Protein AF-A0A077QD49-F1 (afdb_monomer)

Mean predicted aligned error: 11.24 Å

Sequence (138 aa):
MDARVFGAMIPAFTPGDWSLMLSPVTELMIDTPQPVPFCRPETCGEGNSEIPFTLGEHLLDVWLCSPYGLKVLTSSLYDDLWENHGSMAKQLDQPEGSLEPRIEQWLRQKLEARQRIEKVSGQDYLLAMEQEKEQEKA

Secondary structure (DSSP, 8-state):
--HHHHHHHGGG--HHHHHHHSTT-SEEE--SSS--EEEPPTTPPSP--S-S-PPPHHHHHHHHTSHHHHHHHHHHHHHHHHHH-HHHHHHHS-STT-HHHHHHHHHHHHHHTT---TT--HHHHHHHHHHHHHHTT-

pLDDT: mean 87.54, std 8.17, range [57.09, 97.31]

Foldseek 3Di:
DDLVVVVVCLVVDDLLNCQAPPPPDQWDWGPDPDTDIDGRDPPRDNHPPDPVDDDDPVVVLVQCPDPVVLLVLLVVQLVQCCVPPVVVSVVCCVVPPVSSVVSSVVSVVCVVVVHDDPPDHNVNVVVVVVVVVVVVVD

Structure (mmCIF, N/CA/C/O backbone):
data_AF-A0A077QD49-F1
#
_entry.id   AF-A0A077QD49-F1
#
loop_
_atom_site.group_PDB
_atom_site.id
_atom_site.type_symbol
_atom_site.label_atom_id
_atom_site.label_alt_id
_atom_site.label_comp_id
_atom_site.label_asym_id
_atom_site.label_entity_id
_atom_site.label_seq_id
_atom_site.pdbx_PDB_ins_code
_atom_site.Cartn_x
_atom_site.Cartn_y
_atom_site.Cartn_z
_atom_site.occupancy
_atom_site.B_iso_or_equiv
_atom_site.auth_seq_id
_atom_site.auth_comp_id
_atom_site.auth_asym_id
_atom_site.auth_atom_id
_atom_site.pdbx_PDB_model_num
ATOM 1 N N . MET A 1 1 ? 16.990 -0.344 -4.684 1.00 62.72 1 MET A N 1
ATOM 2 C CA . MET A 1 1 ? 18.074 -0.829 -5.570 1.00 62.72 1 MET A CA 1
ATOM 3 C C . MET A 1 1 ? 19.360 -0.111 -5.170 1.00 62.72 1 MET A C 1
ATOM 5 O O . MET A 1 1 ? 19.266 1.039 -4.769 1.00 62.72 1 MET A O 1
ATOM 9 N N . ASP A 1 2 ? 20.522 -0.766 -5.196 1.00 82.00 2 ASP A N 1
ATOM 10 C CA . ASP A 1 2 ? 21.804 -0.129 -4.836 1.00 82.00 2 ASP A CA 1
ATOM 11 C C . ASP A 1 2 ? 22.217 0.895 -5.911 1.00 82.00 2 ASP A C 1
ATOM 13 O O . ASP A 1 2 ? 22.294 0.549 -7.092 1.00 82.00 2 ASP A O 1
ATOM 17 N N . ALA A 1 3 ? 22.484 2.143 -5.509 1.00 80.56 3 ALA A N 1
ATOM 18 C CA . ALA A 1 3 ? 22.809 3.248 -6.415 1.00 80.56 3 ALA A CA 1
ATOM 19 C C . ALA A 1 3 ? 24.074 2.993 -7.253 1.00 80.56 3 ALA A C 1
ATOM 21 O O . ALA A 1 3 ? 24.151 3.417 -8.403 1.00 80.56 3 ALA A O 1
ATOM 22 N N . ARG A 1 4 ? 25.045 2.240 -6.723 1.00 82.12 4 ARG A N 1
ATOM 23 C CA . ARG A 1 4 ? 26.284 1.897 -7.440 1.00 82.12 4 ARG A CA 1
ATOM 24 C C . ARG A 1 4 ? 26.011 0.898 -8.556 1.00 82.12 4 ARG A C 1
ATOM 26 O O . ARG A 1 4 ? 26.572 1.018 -9.640 1.00 82.12 4 ARG A O 1
ATOM 33 N N . VAL A 1 5 ? 25.137 -0.075 -8.291 1.00 84.25 5 VAL A N 1
ATOM 34 C CA . VAL A 1 5 ? 24.712 -1.067 -9.289 1.00 84.25 5 VAL A CA 1
ATOM 35 C C . VAL A 1 5 ? 23.894 -0.383 -10.376 1.00 84.25 5 VAL A C 1
ATOM 37 O O . VAL A 1 5 ? 24.192 -0.533 -11.556 1.00 84.25 5 VAL A O 1
ATOM 40 N N . PHE A 1 6 ? 22.912 0.426 -9.980 1.00 85.38 6 PHE A N 1
ATOM 41 C CA . PHE A 1 6 ? 22.063 1.143 -10.924 1.00 85.38 6 PHE A CA 1
ATOM 42 C C . PHE A 1 6 ? 22.862 2.131 -11.789 1.00 85.38 6 PHE A C 1
ATOM 44 O O . PHE A 1 6 ? 22.688 2.163 -13.006 1.00 85.38 6 PHE A O 1
ATOM 51 N N . GLY A 1 7 ? 23.815 2.857 -11.196 1.00 85.62 7 GLY A N 1
ATOM 52 C CA . GLY A 1 7 ? 24.679 3.786 -11.928 1.00 85.62 7 GLY A CA 1
ATOM 53 C C . GLY A 1 7 ? 25.656 3.132 -12.892 1.00 85.62 7 GLY A C 1
ATOM 54 O O . GLY A 1 7 ? 25.974 3.727 -13.916 1.00 85.62 7 GLY A O 1
ATOM 55 N N . ALA A 1 8 ? 26.073 1.892 -12.636 1.00 85.88 8 ALA A N 1
ATOM 56 C CA . ALA A 1 8 ? 26.844 1.121 -13.608 1.00 85.88 8 ALA A CA 1
ATOM 57 C C . ALA A 1 8 ? 25.982 0.616 -14.782 1.00 85.88 8 ALA A C 1
ATOM 59 O O . ALA A 1 8 ? 26.500 0.416 -15.878 1.00 85.88 8 ALA A O 1
ATOM 60 N N . MET A 1 9 ? 24.680 0.405 -14.563 1.00 88.94 9 MET A N 1
ATOM 61 C CA . MET A 1 9 ? 23.764 -0.144 -15.567 1.00 88.94 9 MET A CA 1
ATOM 62 C C . MET A 1 9 ? 23.219 0.910 -16.533 1.00 88.94 9 MET A C 1
ATOM 64 O O . MET A 1 9 ? 23.148 0.641 -17.729 1.00 88.94 9 MET A O 1
ATOM 68 N N . ILE A 1 10 ? 22.857 2.098 -16.037 1.00 88.94 10 ILE A N 1
ATOM 69 C CA . ILE A 1 10 ? 22.213 3.162 -16.829 1.00 88.94 10 ILE A CA 1
ATOM 70 C C . ILE A 1 10 ? 22.956 3.499 -18.139 1.00 88.94 10 ILE A C 1
ATOM 72 O O . ILE A 1 10 ? 22.291 3.608 -19.169 1.00 88.94 10 ILE A O 1
ATOM 76 N N . PRO A 1 11 ? 24.302 3.606 -18.180 1.00 88.25 11 PRO A N 1
ATOM 77 C CA . PRO A 1 11 ? 25.023 3.865 -19.430 1.00 88.25 11 PRO A CA 1
ATOM 78 C C . PRO A 1 11 ? 24.860 2.777 -20.502 1.00 88.25 11 PRO A C 1
ATOM 80 O O . PRO A 1 11 ? 25.080 3.046 -21.679 1.00 88.25 11 PRO A O 1
ATOM 83 N N . ALA A 1 12 ? 24.512 1.551 -20.105 1.00 90.81 12 ALA A N 1
ATOM 84 C CA . ALA A 1 12 ? 24.302 0.424 -21.009 1.00 90.81 12 ALA A CA 1
ATOM 85 C C . ALA A 1 12 ? 22.837 0.270 -21.455 1.00 90.81 12 ALA A C 1
ATOM 87 O O . ALA A 1 12 ? 22.551 -0.593 -22.284 1.00 90.81 12 ALA A O 1
ATOM 88 N N . PHE A 1 13 ? 21.911 1.072 -20.918 1.00 90.81 13 PHE A N 1
ATOM 89 C CA . PHE A 1 13 ? 20.497 0.989 -21.274 1.00 90.81 13 PHE A CA 1
ATOM 90 C C . PHE A 1 13 ? 20.266 1.406 -22.723 1.00 90.81 13 PHE A C 1
ATOM 92 O O . PHE A 1 13 ? 20.683 2.475 -23.174 1.00 90.81 13 PHE A O 1
ATOM 99 N N . THR A 1 14 ? 19.526 0.572 -23.443 1.00 90.75 14 THR A N 1
ATOM 100 C CA . THR A 1 14 ? 18.987 0.907 -24.758 1.00 90.75 14 THR A CA 1
ATOM 101 C C . THR A 1 14 ? 17.780 1.845 -24.618 1.00 90.75 14 THR A C 1
ATOM 103 O O . THR A 1 14 ? 17.180 1.931 -23.541 1.00 90.75 14 THR A O 1
ATOM 106 N N . PRO A 1 15 ? 17.340 2.515 -25.699 1.00 89.12 15 PRO A N 1
ATOM 107 C CA . PRO A 1 15 ? 16.084 3.266 -25.676 1.00 89.12 15 PRO A CA 1
ATOM 108 C C . PRO A 1 15 ? 14.876 2.420 -25.231 1.00 89.12 15 PRO A C 1
ATOM 110 O O . PRO A 1 15 ? 13.953 2.940 -24.604 1.00 89.12 15 PRO A O 1
ATOM 113 N N . GLY A 1 16 ? 14.889 1.110 -25.510 1.00 86.81 16 GLY A N 1
ATOM 114 C CA . GLY A 1 16 ? 13.871 0.171 -25.035 1.00 86.81 16 GLY A CA 1
ATOM 115 C C . GLY A 1 16 ? 13.895 -0.002 -23.515 1.00 86.81 16 GLY A C 1
ATOM 116 O O . GLY A 1 16 ? 12.845 0.084 -22.884 1.00 86.81 16 GLY A O 1
ATOM 117 N N . ASP A 1 17 ? 15.080 -0.153 -22.920 1.00 88.19 17 ASP A N 1
ATOM 118 C CA . ASP A 1 17 ? 15.242 -0.277 -21.463 1.00 88.19 17 ASP A CA 1
ATOM 119 C C . ASP A 1 17 ? 14.793 0.998 -20.740 1.00 88.19 17 ASP A C 1
ATOM 121 O O . ASP A 1 17 ? 14.058 0.930 -19.757 1.00 88.19 17 ASP A O 1
ATOM 125 N N . TRP A 1 18 ? 15.159 2.169 -21.274 1.00 88.94 18 TRP A N 1
ATOM 126 C CA . TRP A 1 18 ? 14.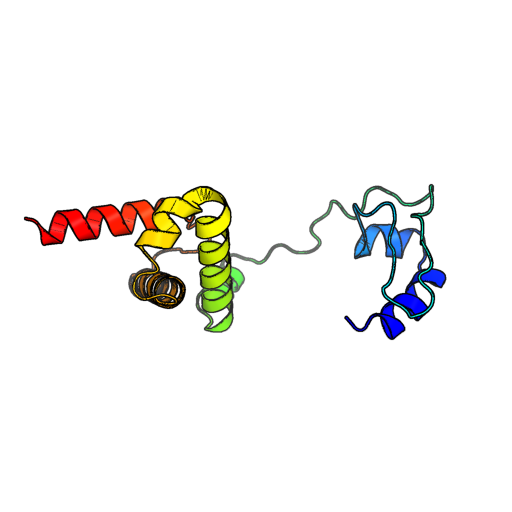660 3.461 -20.793 1.00 88.94 18 TRP A CA 1
ATOM 127 C C . TRP A 1 18 ? 13.133 3.542 -20.858 1.00 88.94 18 TRP A C 1
ATOM 129 O O . TRP A 1 18 ? 12.487 3.941 -19.889 1.00 88.94 18 TRP A O 1
ATOM 139 N N . SER A 1 19 ? 12.546 3.130 -21.982 1.00 87.38 19 SER A N 1
ATOM 140 C CA . SER A 1 19 ? 11.097 3.191 -22.184 1.00 87.38 19 SER A CA 1
ATOM 141 C C . SER A 1 19 ? 10.346 2.230 -21.256 1.00 87.38 19 SER A C 1
ATOM 143 O O . SER A 1 19 ? 9.291 2.601 -20.742 1.00 87.38 19 SER A O 1
ATOM 145 N N . LEU A 1 20 ? 10.887 1.032 -21.013 1.00 83.75 20 LEU A N 1
ATOM 146 C CA . LEU A 1 20 ? 10.256 -0.016 -20.208 1.00 83.75 20 LEU A CA 1
ATOM 147 C C . LEU A 1 20 ? 10.425 0.199 -18.699 1.00 83.75 20 LEU A C 1
ATOM 149 O O . LEU A 1 20 ? 9.481 -0.009 -17.944 1.00 83.75 20 LEU A O 1
ATOM 153 N N . MET A 1 21 ? 11.622 0.586 -18.259 1.00 84.31 21 MET A N 1
ATOM 154 C CA . MET A 1 21 ? 11.986 0.591 -16.838 1.00 84.31 21 MET A CA 1
ATOM 155 C C . MET A 1 21 ? 11.868 1.971 -16.196 1.00 84.31 21 MET A C 1
ATOM 157 O O . MET A 1 21 ? 11.733 2.062 -14.978 1.00 84.31 21 MET A O 1
ATOM 161 N N . LEU A 1 22 ? 11.973 3.039 -16.995 1.00 85.88 22 LEU A N 1
ATOM 162 C CA . LEU A 1 22 ? 12.123 4.404 -16.494 1.00 85.88 22 LEU A CA 1
ATOM 163 C C . LEU A 1 22 ? 11.053 5.361 -17.014 1.00 85.88 22 LEU A C 1
ATOM 165 O O . LEU A 1 22 ? 11.094 6.527 -16.657 1.00 85.88 22 LEU A O 1
ATOM 169 N N . SER A 1 23 ? 10.072 4.938 -17.814 1.00 82.56 23 SER A N 1
ATOM 170 C CA . SER A 1 23 ? 8.971 5.846 -18.171 1.00 82.56 23 SER A CA 1
ATOM 171 C C . SER A 1 23 ? 8.128 6.209 -16.935 1.00 82.56 23 SER A C 1
ATOM 173 O O . SER A 1 23 ? 7.788 5.310 -16.170 1.00 82.56 23 SER A O 1
ATOM 175 N N . PRO A 1 24 ? 7.747 7.488 -16.733 1.00 81.50 24 PRO A N 1
ATOM 176 C CA . PRO A 1 24 ? 7.923 8.641 -17.627 1.00 81.50 24 PRO A CA 1
ATOM 177 C C . PRO A 1 24 ? 9.147 9.537 -17.317 1.00 81.50 24 PRO A C 1
ATOM 179 O O . PRO A 1 24 ? 9.189 10.677 -17.768 1.00 81.50 24 PRO A O 1
ATOM 182 N N .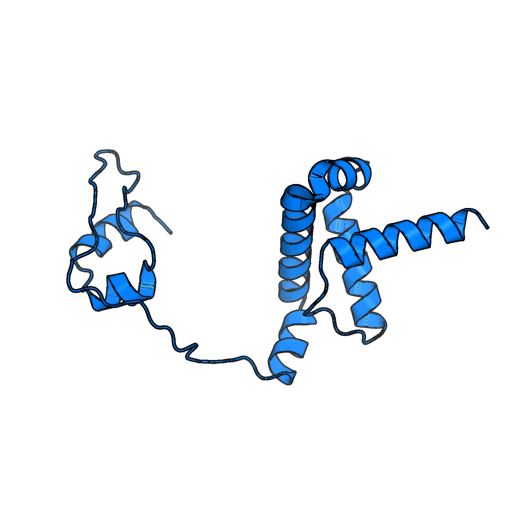 VAL A 1 25 ? 10.143 9.064 -16.565 1.00 86.25 25 VAL A N 1
ATOM 183 C CA . VAL A 1 25 ? 11.344 9.827 -16.176 1.00 86.25 25 VAL A CA 1
ATOM 184 C C . VAL A 1 25 ? 12.095 10.354 -17.407 1.00 86.25 25 VAL A C 1
ATOM 186 O O . VAL A 1 25 ? 12.405 9.607 -18.338 1.00 86.25 25 VAL A O 1
ATOM 189 N N . THR A 1 26 ? 12.386 11.658 -17.409 1.00 86.25 26 THR A N 1
ATOM 190 C CA . THR A 1 26 ? 13.118 12.359 -18.481 1.00 86.25 26 THR A CA 1
ATOM 191 C C . THR A 1 26 ? 14.583 12.610 -18.136 1.00 86.25 26 THR A C 1
ATOM 193 O O . THR A 1 26 ? 15.437 12.601 -19.021 1.00 86.25 26 THR A O 1
ATOM 196 N N . GLU A 1 27 ? 14.875 12.809 -16.855 1.00 89.44 27 GLU A N 1
ATOM 197 C CA . GLU A 1 27 ? 16.213 13.044 -16.326 1.00 89.44 27 GLU A CA 1
ATOM 198 C C . GLU A 1 27 ? 16.352 12.334 -14.982 1.00 89.44 27 GLU A C 1
ATOM 200 O O . GLU A 1 27 ? 15.411 12.288 -14.186 1.00 89.44 27 GLU A O 1
ATOM 205 N N . LEU A 1 28 ? 17.526 11.761 -14.739 1.00 88.06 28 LEU A N 1
ATOM 206 C CA . LEU A 1 28 ? 17.821 11.024 -13.526 1.00 88.06 28 LEU A CA 1
ATOM 207 C C . LEU A 1 28 ? 19.199 11.412 -12.996 1.00 88.06 28 LEU A C 1
ATOM 209 O O . LEU A 1 28 ? 20.171 11.475 -13.745 1.00 88.06 28 LEU A O 1
ATOM 213 N N . MET A 1 29 ? 19.289 11.621 -11.687 1.00 89.50 29 MET A N 1
ATOM 214 C CA . MET A 1 29 ? 20.551 11.813 -10.984 1.00 89.50 29 MET A CA 1
ATOM 215 C C . MET A 1 29 ? 20.715 10.689 -9.968 1.00 89.50 29 MET A C 1
ATOM 217 O O . MET A 1 29 ? 19.813 10.419 -9.176 1.00 89.50 29 MET A O 1
ATOM 221 N N . ILE A 1 30 ? 21.863 10.020 -10.006 1.00 85.50 30 ILE A N 1
ATOM 222 C CA . ILE A 1 30 ? 22.173 8.926 -9.086 1.00 85.50 30 ILE A CA 1
ATOM 223 C C . ILE A 1 30 ? 23.025 9.482 -7.959 1.00 85.50 30 ILE A C 1
ATOM 225 O O . ILE A 1 30 ? 24.003 10.188 -8.203 1.00 85.50 30 ILE A O 1
ATOM 229 N N . ASP A 1 31 ? 22.648 9.141 -6.731 1.00 80.50 31 ASP A N 1
ATOM 230 C CA . ASP A 1 31 ? 23.359 9.542 -5.523 1.00 80.50 31 ASP A CA 1
ATOM 231 C C . ASP A 1 31 ? 24.659 8.732 -5.364 1.00 80.50 31 ASP A C 1
ATOM 233 O O . ASP A 1 31 ? 24.757 7.757 -4.615 1.00 80.50 31 ASP A O 1
ATOM 237 N N . THR A 1 32 ? 25.654 9.090 -6.174 1.00 78.12 32 THR A N 1
ATOM 238 C CA . THR A 1 32 ? 27.044 8.639 -6.072 1.00 78.12 32 THR A CA 1
ATOM 239 C C . THR A 1 32 ? 27.931 9.798 -5.616 1.00 78.12 32 THR A C 1
ATOM 241 O O . THR A 1 32 ? 27.596 10.953 -5.870 1.00 78.12 32 THR A O 1
ATOM 244 N N . PRO A 1 33 ? 29.116 9.537 -5.018 1.00 80.81 33 PRO A N 1
ATOM 245 C CA . PRO A 1 33 ? 30.048 10.595 -4.599 1.00 80.81 33 PRO A CA 1
ATOM 246 C C . PRO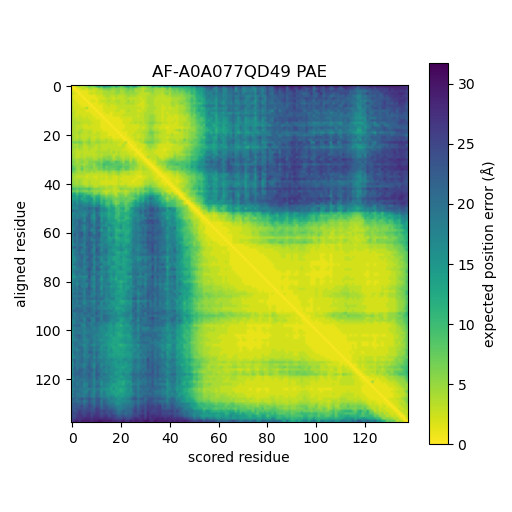 A 1 33 ? 30.411 11.599 -5.705 1.00 80.81 33 PRO A C 1
ATOM 248 O O . PRO A 1 33 ? 30.835 12.715 -5.419 1.00 80.81 33 PRO A O 1
ATOM 251 N N . GLN A 1 34 ? 30.252 11.194 -6.967 1.00 80.38 34 GLN A N 1
ATOM 252 C CA . GLN A 1 34 ? 30.224 12.073 -8.130 1.00 80.38 34 GLN A CA 1
ATOM 253 C C . GLN A 1 34 ? 28.858 11.916 -8.810 1.00 80.38 34 GLN A C 1
ATOM 255 O O . GLN A 1 34 ? 28.665 10.927 -9.521 1.00 80.38 34 GLN A O 1
ATOM 260 N N . PRO A 1 35 ? 27.894 12.815 -8.559 1.00 79.19 35 PRO A N 1
ATOM 261 C CA . PRO A 1 35 ? 26.588 12.755 -9.198 1.00 79.19 35 PRO A CA 1
ATOM 262 C C . PRO A 1 35 ? 26.736 13.052 -10.689 1.00 79.19 35 PRO A C 1
ATOM 264 O O . PRO A 1 35 ? 27.347 14.052 -11.071 1.00 79.19 35 PRO A O 1
ATOM 267 N N . VAL A 1 36 ? 26.179 12.184 -11.530 1.00 82.50 36 VAL A N 1
ATOM 268 C CA . VAL A 1 36 ? 26.147 12.372 -12.983 1.00 82.50 36 VAL A CA 1
ATOM 269 C C . VAL A 1 36 ? 24.684 12.398 -13.426 1.00 82.50 36 VAL A C 1
ATOM 271 O O . VAL A 1 36 ? 23.942 11.480 -13.063 1.00 82.50 36 VAL A O 1
ATOM 274 N N . PRO A 1 37 ? 24.250 13.433 -14.168 1.00 87.81 37 PRO A N 1
ATOM 275 C CA . PRO A 1 37 ? 22.917 13.461 -14.746 1.00 87.81 37 PRO A CA 1
ATOM 276 C C . PRO A 1 37 ? 22.848 12.527 -15.959 1.00 87.81 37 PRO A C 1
ATOM 278 O O . PRO A 1 37 ? 23.750 12.497 -16.799 1.00 87.81 37 PRO A O 1
ATOM 281 N N . PHE A 1 38 ? 21.751 11.783 -16.060 1.00 89.88 38 PHE A N 1
ATOM 282 C CA . PHE A 1 38 ? 21.429 10.931 -17.195 1.00 89.88 38 PHE A CA 1
ATOM 283 C C . PHE A 1 38 ? 20.129 11.403 -17.831 1.00 89.88 38 PHE A C 1
ATOM 285 O O . PHE A 1 38 ? 19.089 11.449 -17.173 1.00 89.88 38 PHE A O 1
ATOM 292 N N . CYS A 1 39 ? 20.191 11.718 -19.120 1.00 89.94 39 CYS A N 1
ATOM 293 C CA . CYS A 1 39 ? 19.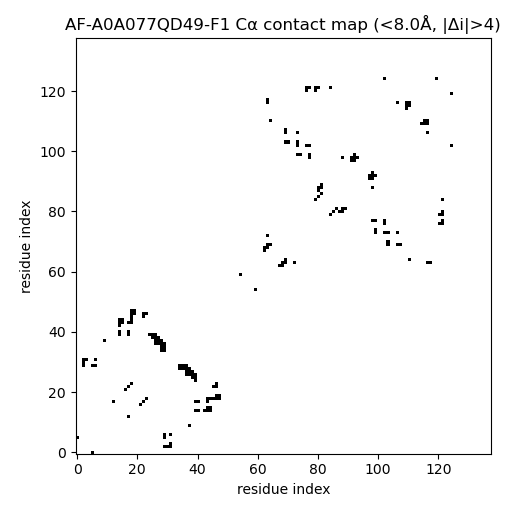033 12.148 -19.892 1.00 89.94 39 CYS A CA 1
ATOM 294 C C . CYS A 1 39 ? 18.450 10.979 -20.681 1.00 89.94 39 CYS A C 1
ATOM 296 O O . CYS A 1 39 ? 19.185 10.174 -21.262 1.00 89.94 39 CYS A O 1
ATOM 298 N N . ARG A 1 40 ? 17.121 10.936 -20.756 1.00 88.56 40 ARG A N 1
ATOM 299 C CA . ARG A 1 40 ? 16.399 10.005 -21.619 1.00 88.56 40 ARG A CA 1
ATOM 300 C C . ARG A 1 40 ? 16.765 10.254 -23.093 1.00 88.56 40 ARG A C 1
ATOM 302 O O . ARG A 1 40 ? 16.666 11.394 -23.549 1.00 88.56 40 ARG A O 1
ATOM 309 N N . PRO A 1 41 ? 17.133 9.216 -23.866 1.00 89.38 41 PRO A N 1
ATOM 310 C CA . PRO A 1 41 ? 17.328 9.347 -25.308 1.00 89.38 41 PRO A CA 1
ATOM 311 C C . PRO A 1 41 ? 16.054 9.800 -26.037 1.00 89.38 41 PRO A C 1
ATOM 313 O O . PRO A 1 41 ? 14.969 9.292 -25.757 1.00 89.38 41 PRO A O 1
ATOM 316 N N . GLU A 1 42 ? 16.187 10.679 -27.034 1.00 87.00 42 GLU A N 1
ATOM 317 C CA . GLU A 1 42 ? 15.053 11.215 -27.815 1.00 87.00 42 GLU A CA 1
ATOM 318 C C . GLU A 1 42 ? 14.265 10.137 -28.577 1.00 87.00 42 GLU A C 1
ATOM 320 O O . GLU A 1 42 ? 13.083 10.303 -28.857 1.00 87.00 42 GLU A O 1
ATOM 325 N N . THR A 1 43 ? 14.907 9.013 -28.901 1.00 86.75 43 THR A N 1
ATOM 326 C CA . THR A 1 43 ? 14.302 7.887 -29.630 1.00 86.75 43 THR A CA 1
ATOM 327 C C . THR A 1 43 ? 13.514 6.926 -28.741 1.00 86.75 43 THR A C 1
ATOM 329 O O . THR A 1 43 ? 12.994 5.925 -29.235 1.00 86.75 43 THR A O 1
ATOM 332 N N . CYS A 1 44 ? 13.433 7.187 -27.434 1.00 83.44 44 CYS A N 1
ATOM 333 C CA . CYS A 1 44 ? 12.613 6.387 -26.533 1.00 83.44 44 CYS A CA 1
ATOM 334 C C . CYS A 1 44 ? 11.135 6.575 -26.878 1.00 83.44 44 CYS A C 1
ATOM 336 O O . CYS A 1 44 ? 10.630 7.696 -26.834 1.00 83.44 44 CYS A O 1
ATOM 338 N N . GLY A 1 45 ? 10.436 5.481 -27.171 1.00 77.44 45 GLY A N 1
ATOM 339 C CA . GLY A 1 45 ? 8.989 5.518 -27.358 1.00 77.44 45 GLY A CA 1
ATOM 340 C C . GLY A 1 45 ? 8.261 5.902 -26.070 1.00 77.44 45 GLY A C 1
ATOM 341 O O . GLY A 1 45 ? 8.845 5.930 -24.982 1.00 77.44 45 GLY A O 1
ATOM 342 N N . GLU A 1 46 ? 6.961 6.164 -26.182 1.00 70.00 46 GLU A N 1
ATOM 343 C CA . GLU A 1 46 ? 6.072 6.059 -25.026 1.00 70.00 46 GLU A CA 1
ATOM 344 C C . GLU A 1 46 ? 6.214 4.620 -24.504 1.00 70.00 46 GLU A C 1
ATOM 346 O O . GLU A 1 46 ? 6.246 3.680 -25.300 1.00 70.00 46 GLU A O 1
ATOM 351 N N . GLY A 1 47 ? 6.457 4.446 -23.200 1.00 66.94 47 GLY A N 1
ATOM 352 C CA . GLY A 1 47 ? 6.679 3.122 -22.606 1.00 66.94 47 GLY A CA 1
ATOM 353 C C . GLY A 1 47 ? 5.550 2.139 -22.928 1.00 66.94 47 GLY A C 1
ATOM 354 O O . GLY A 1 47 ? 4.532 2.508 -23.507 1.00 66.94 47 GLY A O 1
ATOM 355 N N . ASN A 1 48 ? 5.709 0.871 -22.546 1.00 67.94 48 ASN A N 1
ATOM 356 C CA . ASN A 1 48 ? 4.695 -0.140 -22.849 1.00 67.94 48 ASN A CA 1
ATOM 357 C C . ASN A 1 48 ? 3.333 0.264 -22.253 1.00 67.94 48 ASN A C 1
ATOM 359 O O . ASN A 1 48 ? 3.154 0.248 -21.037 1.00 67.94 48 ASN A O 1
ATOM 363 N N . SER A 1 49 ? 2.387 0.643 -23.114 1.00 65.69 49 SER A N 1
ATOM 364 C CA . SER A 1 49 ? 0.999 0.928 -22.733 1.00 65.69 49 SER A CA 1
ATOM 365 C C . SER A 1 49 ? 0.196 -0.357 -22.540 1.00 65.69 49 SER A C 1
ATOM 367 O O . SER A 1 49 ? -0.851 -0.357 -21.893 1.00 65.69 49 SER A O 1
ATOM 369 N N . GLU A 1 50 ? 0.697 -1.464 -23.087 1.00 69.00 50 GLU A N 1
ATOM 370 C CA . GLU A 1 50 ? 0.106 -2.778 -22.929 1.00 69.00 50 GLU A CA 1
ATOM 371 C C . GLU A 1 50 ? 0.483 -3.354 -21.567 1.00 69.00 50 GLU A C 1
ATOM 373 O O . GLU A 1 50 ? 1.655 -3.574 -21.261 1.00 69.00 50 GLU A O 1
ATOM 378 N N . ILE A 1 51 ? -0.533 -3.625 -20.748 1.00 67.38 51 ILE A N 1
ATOM 379 C CA . ILE A 1 51 ? -0.384 -4.412 -19.527 1.00 67.38 51 ILE A CA 1
ATOM 380 C C . ILE A 1 51 ? -0.178 -5.864 -19.985 1.00 67.38 51 ILE A C 1
ATOM 382 O O . ILE A 1 51 ? -1.136 -6.484 -20.451 1.00 67.38 51 ILE A O 1
ATOM 386 N N . PRO A 1 52 ? 1.037 -6.437 -19.872 1.00 68.56 52 PRO A N 1
ATOM 387 C CA . PRO A 1 52 ? 1.347 -7.738 -20.471 1.00 68.56 52 PRO A CA 1
ATOM 388 C C . PRO A 1 52 ? 0.595 -8.890 -19.794 1.00 68.56 52 PRO A C 1
ATOM 390 O O . PRO A 1 52 ? 0.524 -9.995 -20.328 1.00 68.56 52 PRO A O 1
ATOM 393 N N . PHE A 1 53 ? 0.046 -8.642 -18.603 1.00 76.75 53 PHE A N 1
ATOM 394 C CA . PHE A 1 53 ? -0.730 -9.605 -17.846 1.00 76.75 53 PHE A CA 1
ATOM 395 C C . PHE A 1 53 ? -1.684 -8.905 -16.876 1.00 76.75 53 PHE A C 1
ATOM 397 O O . PHE A 1 53 ? -1.265 -8.099 -16.047 1.00 76.75 53 PHE A O 1
ATOM 404 N N . THR A 1 54 ? -2.963 -9.266 -16.931 1.00 77.94 54 THR A N 1
ATOM 405 C CA . THR A 1 54 ? -3.943 -8.936 -15.891 1.00 77.94 54 THR A CA 1
ATOM 406 C C . THR A 1 54 ? -4.167 -10.181 -15.041 1.00 77.94 54 THR A C 1
ATOM 408 O O . THR A 1 54 ? -4.467 -11.244 -15.586 1.00 77.94 54 THR A O 1
ATOM 411 N N . LEU A 1 55 ? -4.030 -10.070 -13.714 1.00 79.88 55 LEU A N 1
ATOM 412 C CA . LEU A 1 55 ? -4.383 -11.177 -12.822 1.00 79.88 55 LEU A CA 1
ATOM 413 C C . LEU A 1 55 ? -5.846 -11.572 -13.055 1.00 79.88 55 LEU A C 1
ATOM 415 O O . LEU A 1 55 ? -6.738 -10.727 -13.030 1.00 79.88 55 LEU A O 1
ATOM 419 N N . GLY A 1 56 ? -6.098 -12.867 -13.242 1.00 86.00 56 GLY A N 1
ATOM 420 C CA . GLY A 1 56 ? -7.462 -13.386 -13.198 1.00 86.00 56 GLY A CA 1
ATOM 421 C C . GLY A 1 56 ? -8.056 -13.222 -11.797 1.00 86.00 56 GLY A C 1
ATOM 422 O O . GLY A 1 56 ? -7.312 -13.248 -10.816 1.00 86.00 56 GLY A O 1
ATOM 423 N N . GLU A 1 57 ? -9.385 -13.116 -11.697 1.00 85.06 57 GLU A N 1
ATOM 424 C CA . GLU A 1 57 ? -10.083 -12.908 -10.412 1.00 85.06 57 GLU A CA 1
ATOM 425 C C . GLU A 1 57 ? -9.632 -13.907 -9.336 1.00 85.06 57 GLU A C 1
ATOM 427 O O . GLU A 1 57 ? -9.289 -13.514 -8.233 1.00 85.06 57 GLU A O 1
ATOM 432 N N . HIS A 1 58 ? -9.499 -15.187 -9.692 1.00 85.00 58 HIS A N 1
ATOM 433 C CA . HIS A 1 58 ? -9.035 -16.234 -8.777 1.00 85.00 58 HIS A CA 1
ATOM 434 C C . HIS A 1 58 ? -7.624 -15.998 -8.207 1.00 85.00 58 HIS A C 1
ATOM 436 O O . HIS A 1 58 ? -7.366 -16.340 -7.057 1.00 85.00 58 HIS A O 1
ATOM 442 N N . LEU A 1 59 ? -6.698 -15.431 -8.988 1.00 87.88 59 LEU A N 1
ATOM 443 C CA . LEU A 1 59 ? -5.351 -15.102 -8.505 1.00 87.88 59 LEU A CA 1
ATOM 444 C C . LEU A 1 59 ? -5.371 -13.842 -7.642 1.00 87.88 59 LEU A C 1
ATOM 446 O O . LEU A 1 59 ? -4.634 -13.767 -6.663 1.00 87.88 59 LEU A O 1
ATOM 450 N N . LEU A 1 60 ? -6.215 -12.874 -8.004 1.00 83.56 60 LEU A N 1
ATOM 451 C CA . LEU A 1 60 ? -6.459 -11.658 -7.229 1.00 83.56 60 LEU A CA 1
ATOM 452 C C . LEU A 1 60 ? -7.023 -11.999 -5.847 1.00 83.56 60 LEU A C 1
ATOM 454 O O . LEU A 1 60 ? -6.490 -11.534 -4.843 1.00 83.56 60 LEU A O 1
ATOM 458 N N . ASP A 1 61 ? -8.018 -12.882 -5.793 1.00 83.62 61 ASP A N 1
ATOM 459 C CA . ASP A 1 61 ? -8.616 -13.364 -4.550 1.00 83.62 61 ASP A CA 1
ATOM 460 C C . ASP A 1 61 ? -7.569 -14.061 -3.671 1.00 83.62 61 ASP A C 1
ATOM 462 O O . ASP A 1 61 ? -7.440 -13.749 -2.487 1.00 83.62 61 ASP A O 1
ATOM 466 N N . VAL A 1 62 ? -6.765 -14.965 -4.248 1.00 87.88 62 VAL A N 1
ATOM 467 C CA . VAL A 1 62 ? -5.686 -15.657 -3.518 1.00 87.88 62 VAL A CA 1
ATOM 468 C C . VAL A 1 62 ? -4.638 -14.672 -3.001 1.00 87.88 62 VAL A C 1
ATOM 470 O O . VAL A 1 62 ? -4.180 -14.803 -1.865 1.00 87.88 62 VAL A O 1
ATOM 473 N N . TRP A 1 63 ? -4.263 -13.680 -3.810 1.00 88.56 63 TRP A N 1
ATOM 474 C CA . TRP A 1 63 ? -3.313 -12.645 -3.417 1.00 88.56 63 TRP A CA 1
ATOM 475 C C . TRP A 1 63 ? -3.833 -11.812 -2.247 1.00 88.56 63 TRP A C 1
ATOM 477 O O . TRP A 1 63 ? -3.143 -11.690 -1.235 1.00 88.56 63 TRP A O 1
ATOM 487 N N . LEU A 1 64 ? -5.051 -11.280 -2.354 1.00 84.31 64 LEU A N 1
ATOM 488 C CA . LEU A 1 64 ? -5.651 -10.406 -1.342 1.00 84.31 64 LEU A CA 1
ATOM 489 C C . LEU A 1 64 ? -5.960 -11.141 -0.038 1.00 84.31 64 LEU A C 1
ATOM 491 O O . LEU A 1 64 ? -5.834 -10.561 1.036 1.00 84.31 64 LEU A O 1
ATOM 495 N N . CYS A 1 65 ? -6.291 -12.431 -0.117 1.00 85.69 65 CYS A N 1
ATOM 496 C CA . CYS A 1 65 ? -6.461 -13.280 1.061 1.00 85.69 65 CYS A CA 1
ATOM 497 C C . CYS A 1 65 ? -5.125 -13.715 1.691 1.00 85.69 65 CYS A C 1
ATOM 499 O O . CYS A 1 65 ? -5.120 -14.310 2.771 1.00 85.69 65 CYS A O 1
ATOM 501 N N . SER A 1 66 ? -3.986 -13.468 1.036 1.00 91.06 66 SER A N 1
ATOM 502 C CA . SER A 1 66 ? -2.680 -13.804 1.598 1.00 91.06 66 SER A CA 1
ATOM 503 C C . SER A 1 66 ? -2.267 -12.796 2.682 1.00 91.06 66 SER A C 1
ATOM 505 O O . SER A 1 66 ? -2.606 -11.614 2.588 1.00 91.06 66 SER A O 1
ATOM 507 N N . PRO A 1 67 ? -1.457 -13.205 3.680 1.00 91.31 67 PRO A N 1
ATOM 508 C CA . PRO A 1 67 ? -0.936 -12.278 4.686 1.00 91.31 67 PRO A CA 1
ATOM 509 C C . PRO A 1 67 ? -0.181 -11.084 4.088 1.00 91.31 67 PRO A C 1
ATOM 511 O O . PRO A 1 67 ? -0.202 -9.994 4.651 1.00 91.31 67 PRO A O 1
ATOM 514 N N . TYR A 1 68 ? 0.486 -11.284 2.947 1.00 91.81 68 TYR A N 1
ATOM 515 C CA . TYR A 1 68 ? 1.232 -10.223 2.281 1.00 91.81 68 TYR A CA 1
ATOM 516 C C . TYR A 1 68 ? 0.314 -9.260 1.519 1.00 91.81 68 TYR A C 1
ATOM 518 O O . TYR A 1 68 ? 0.483 -8.052 1.645 1.00 91.81 68 TYR A O 1
ATOM 526 N N . GLY A 1 69 ? -0.677 -9.768 0.780 1.00 91.62 69 GLY A N 1
ATOM 527 C CA . GLY A 1 69 ? -1.639 -8.921 0.067 1.00 91.62 69 GLY A CA 1
ATOM 528 C C . GLY A 1 69 ? -2.464 -8.056 1.016 1.00 91.62 69 GLY A C 1
ATOM 529 O O . GLY A 1 69 ? -2.630 -6.865 0.764 1.00 91.62 69 GLY A O 1
ATOM 530 N N . LEU A 1 70 ? -2.878 -8.624 2.152 1.00 92.81 70 LEU A N 1
ATOM 531 C CA . LEU A 1 70 ? -3.528 -7.877 3.224 1.00 92.81 70 LEU A CA 1
ATOM 532 C C . LEU A 1 70 ? -2.636 -6.743 3.745 1.00 92.81 70 LEU A C 1
ATOM 534 O O . LEU A 1 70 ? -3.083 -5.605 3.805 1.00 92.81 70 LEU A O 1
ATOM 538 N N . LYS A 1 71 ? -1.364 -7.034 4.054 1.00 94.12 71 LYS A N 1
ATOM 539 C CA . LYS A 1 71 ? -0.408 -6.019 4.518 1.00 94.12 71 LYS A CA 1
ATOM 540 C C . LYS A 1 71 ? -0.231 -4.887 3.502 1.00 94.12 71 LYS A C 1
ATOM 542 O O . LYS A 1 71 ? -0.225 -3.726 3.887 1.00 94.12 71 LYS A O 1
ATOM 547 N N . VAL A 1 72 ? -0.089 -5.219 2.217 1.00 93.94 72 VAL A N 1
ATOM 548 C CA . VAL A 1 72 ? 0.053 -4.213 1.152 1.00 93.94 72 VAL A CA 1
ATOM 549 C C . VAL A 1 72 ? -1.176 -3.311 1.097 1.00 93.94 72 VAL A C 1
ATOM 551 O O . VAL A 1 72 ? -1.022 -2.095 1.088 1.00 93.94 72 VAL A O 1
ATOM 554 N N . LEU A 1 73 ? -2.382 -3.887 1.113 1.00 93.44 73 LEU A N 1
ATOM 555 C CA . LEU A 1 73 ? -3.613 -3.099 1.085 1.00 93.44 73 LEU A CA 1
ATOM 556 C C . LEU A 1 73 ? -3.769 -2.229 2.341 1.00 93.44 73 LEU A C 1
ATOM 558 O O . LEU A 1 73 ? -4.172 -1.074 2.233 1.00 93.44 73 LEU A O 1
ATOM 562 N N . THR A 1 74 ? -3.411 -2.758 3.513 1.00 96.12 74 THR A N 1
ATOM 563 C CA . THR A 1 74 ? -3.371 -1.999 4.767 1.00 96.12 74 THR A CA 1
ATOM 564 C C . THR A 1 74 ? -2.477 -0.769 4.643 1.00 96.12 74 THR A C 1
ATOM 566 O O . THR A 1 74 ? -2.938 0.333 4.935 1.00 96.12 74 THR A O 1
ATOM 569 N N . SER A 1 75 ? -1.232 -0.931 4.182 1.00 95.31 75 SER A N 1
ATOM 570 C CA . SER A 1 75 ? -0.308 0.198 4.043 1.00 95.31 75 SER A CA 1
ATOM 571 C C . SER A 1 75 ? -0.780 1.188 2.973 1.00 95.31 75 SER A C 1
ATOM 573 O O . SER A 1 75 ? -0.743 2.388 3.206 1.00 95.31 75 SER A O 1
ATOM 575 N N . SER A 1 76 ? -1.327 0.714 1.846 1.00 94.62 76 SER A N 1
ATOM 576 C CA . SER A 1 76 ? -1.898 1.606 0.825 1.00 94.62 76 SER A CA 1
ATOM 577 C C . SER A 1 76 ? -3.058 2.455 1.353 1.00 94.62 76 SER A C 1
ATOM 579 O O . SER A 1 76 ? -3.133 3.637 1.039 1.00 94.62 76 SER A O 1
ATOM 581 N N . LEU A 1 77 ? -3.949 1.882 2.169 1.00 96.50 77 LEU A N 1
ATOM 582 C CA . LEU A 1 77 ? -5.031 2.639 2.809 1.00 96.50 77 LEU A CA 1
ATOM 583 C C . LEU A 1 77 ? -4.513 3.598 3.882 1.00 96.50 77 LEU A C 1
ATOM 585 O O . LEU A 1 77 ? -5.047 4.693 4.033 1.00 96.50 77 LEU A O 1
ATOM 589 N N . TYR A 1 78 ? -3.490 3.195 4.633 1.00 96.94 78 TYR A N 1
ATOM 590 C CA . TYR A 1 78 ? -2.840 4.062 5.609 1.00 96.94 78 TYR A CA 1
ATOM 591 C C . TYR A 1 78 ? -2.246 5.308 4.935 1.00 96.94 78 TYR A C 1
ATOM 593 O O . TYR A 1 78 ? -2.513 6.425 5.383 1.00 96.94 78 TYR A O 1
ATOM 601 N N . ASP A 1 79 ? -1.512 5.122 3.836 1.00 95.69 79 ASP A N 1
ATOM 602 C CA . ASP A 1 79 ? -0.922 6.213 3.056 1.00 95.69 79 ASP A CA 1
ATOM 603 C C . ASP A 1 79 ? -2.016 7.114 2.457 1.00 95.69 79 ASP A C 1
ATOM 605 O O . ASP A 1 79 ? -1.991 8.326 2.668 1.00 95.69 79 ASP A O 1
ATOM 609 N N . ASP A 1 80 ? -3.042 6.530 1.823 1.00 95.38 80 ASP A N 1
ATOM 610 C CA . ASP A 1 80 ? -4.196 7.261 1.271 1.00 95.38 80 ASP A CA 1
ATOM 611 C C . ASP A 1 80 ? -4.892 8.138 2.327 1.00 95.38 80 ASP A C 1
ATOM 613 O O . ASP A 1 80 ? -5.202 9.307 2.084 1.00 95.38 80 ASP A O 1
ATOM 617 N N . LEU A 1 81 ? -5.092 7.616 3.540 1.00 96.75 81 LEU A N 1
ATOM 618 C CA . LEU A 1 81 ? -5.690 8.375 4.638 1.00 96.75 81 LEU A CA 1
ATOM 619 C C . LEU A 1 81 ? -4.810 9.543 5.084 1.00 96.75 81 LEU A C 1
ATOM 621 O O . LEU A 1 81 ? -5.337 10.619 5.370 1.00 96.75 81 LEU A O 1
ATOM 625 N N . TRP A 1 82 ? -3.492 9.367 5.160 1.00 96.50 82 TRP A N 1
ATOM 626 C CA . TRP A 1 82 ? -2.587 10.457 5.527 1.00 96.50 82 TRP A CA 1
ATOM 627 C C . TRP A 1 82 ? -2.465 11.516 4.430 1.00 96.50 82 TRP A C 1
ATOM 629 O O . TRP A 1 82 ? -2.433 12.708 4.749 1.00 96.50 82 TRP A O 1
ATOM 639 N N . GLU A 1 83 ? -2.450 11.100 3.164 1.00 95.56 83 GLU A N 1
ATOM 640 C CA . GLU A 1 83 ? -2.346 11.988 2.005 1.00 95.56 83 GLU A CA 1
ATOM 641 C C . GLU A 1 83 ? -3.639 12.778 1.761 1.00 95.56 83 GLU A C 1
ATOM 643 O O . GLU A 1 83 ? -3.596 13.999 1.593 1.00 95.56 83 GLU A O 1
ATOM 648 N N . ASN A 1 84 ? -4.797 12.110 1.801 1.00 95.38 84 ASN A N 1
ATOM 649 C CA . ASN A 1 84 ? -6.078 12.692 1.386 1.00 95.38 84 ASN A CA 1
ATOM 650 C C . ASN A 1 84 ? -6.988 13.090 2.560 1.00 95.38 84 ASN A C 1
ATOM 652 O O . ASN A 1 84 ? -7.871 13.939 2.409 1.00 95.38 84 ASN A O 1
ATOM 656 N N . HIS A 1 85 ? -6.765 12.528 3.753 1.00 94.25 85 HIS A N 1
ATOM 657 C CA . HIS A 1 85 ? -7.640 12.691 4.921 1.00 94.25 85 HIS A CA 1
ATOM 658 C C . HIS A 1 85 ? -6.873 12.944 6.233 1.00 94.25 85 HIS A C 1
ATOM 660 O O . HIS A 1 85 ? -7.325 12.557 7.314 1.00 94.25 85 HIS A O 1
ATOM 666 N N . GLY A 1 86 ? -5.727 13.632 6.170 1.00 93.12 86 GLY A N 1
ATOM 667 C CA . GLY A 1 86 ? -4.763 13.715 7.277 1.00 93.12 86 GLY A CA 1
ATOM 668 C C . GLY A 1 86 ? -5.312 14.200 8.631 1.00 93.12 86 GLY A C 1
ATOM 669 O O . GLY A 1 86 ? -4.851 13.754 9.681 1.00 93.12 86 GLY A O 1
ATOM 670 N N . SER A 1 87 ? -6.329 15.072 8.653 1.00 93.56 87 SER A N 1
ATOM 671 C CA . SER A 1 87 ? -6.974 15.493 9.910 1.00 93.56 87 SER A CA 1
ATOM 672 C C . SER A 1 87 ? -7.718 14.348 10.601 1.00 93.56 87 SER A C 1
ATOM 674 O O . SER A 1 87 ? -7.678 14.252 11.829 1.00 93.56 87 SER A O 1
ATOM 676 N N . MET A 1 88 ? -8.365 13.479 9.823 1.00 93.31 88 MET A N 1
ATOM 677 C CA . MET A 1 88 ? -9.071 12.298 10.308 1.00 93.31 88 MET A CA 1
ATOM 678 C C . MET A 1 88 ? -8.085 11.177 10.637 1.00 93.31 88 MET A C 1
ATOM 680 O O . MET A 1 88 ? -8.184 10.585 11.710 1.00 93.31 88 MET A O 1
ATOM 684 N N . ALA A 1 89 ? -7.077 10.957 9.783 1.00 94.75 89 ALA A N 1
ATOM 685 C CA . ALA A 1 89 ? -6.001 9.998 10.037 1.00 94.75 89 ALA A CA 1
ATOM 686 C C . ALA A 1 89 ? -5.329 10.267 11.392 1.00 94.75 89 ALA A C 1
ATOM 688 O O . ALA A 1 89 ? -5.233 9.3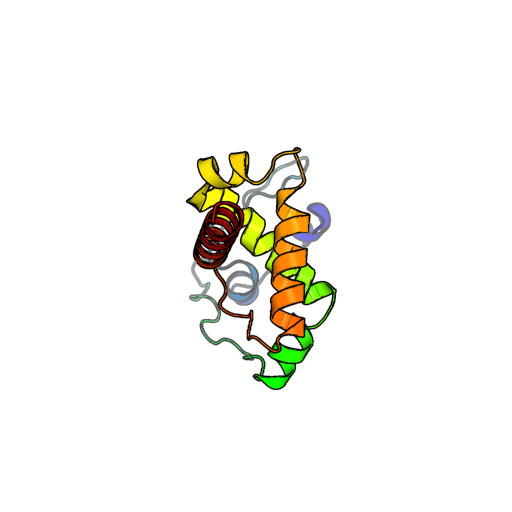72 12.226 1.00 94.75 89 ALA A O 1
ATOM 689 N N . LYS A 1 90 ? -5.004 11.533 11.683 1.00 95.38 90 LYS A N 1
ATOM 690 C CA . LYS A 1 90 ? -4.425 11.943 12.969 1.00 95.38 90 LYS A CA 1
ATOM 691 C C . LYS A 1 90 ? -5.324 11.661 14.181 1.00 95.38 90 LYS A C 1
ATOM 693 O O . LYS A 1 90 ? -4.809 11.415 15.269 1.00 95.38 90 LYS A O 1
ATO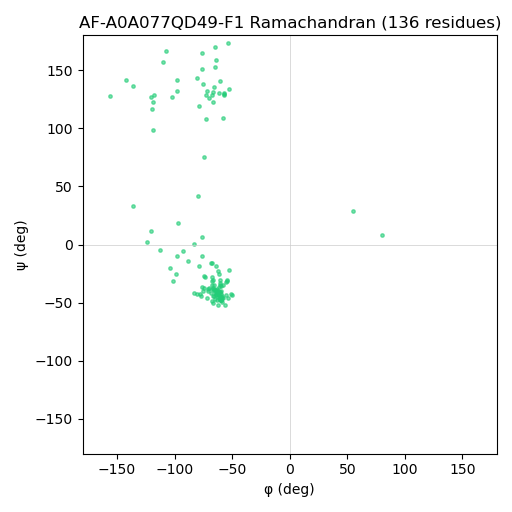M 698 N N . GLN A 1 91 ? -6.648 11.745 14.027 1.00 94.12 91 GLN A N 1
ATOM 699 C CA . GLN A 1 91 ? -7.594 11.418 15.104 1.00 94.12 91 GLN A CA 1
ATOM 700 C C . GLN A 1 91 ? -7.712 9.909 15.317 1.00 94.12 91 GLN A C 1
ATOM 702 O O . GLN A 1 91 ? -7.805 9.456 16.456 1.00 94.12 91 GLN A O 1
ATOM 707 N N . LEU A 1 92 ? -7.728 9.146 14.223 1.00 93.31 92 LEU A N 1
ATOM 708 C CA . LEU A 1 92 ? -7.858 7.694 14.252 1.00 93.31 92 LEU A CA 1
ATOM 709 C C . LEU A 1 92 ? -6.566 7.005 14.699 1.0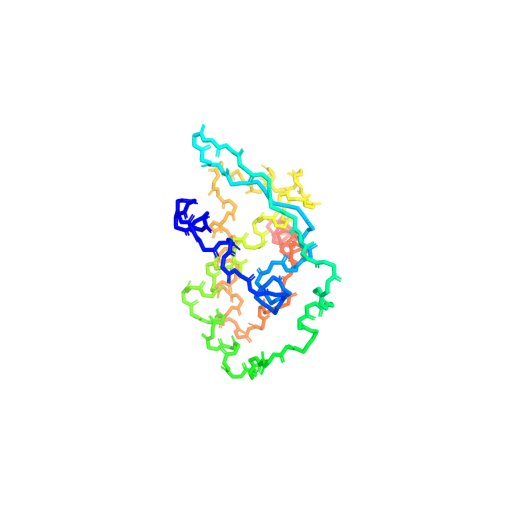0 93.31 92 LEU A C 1
ATOM 711 O O . LEU A 1 92 ? -6.641 5.949 15.321 1.00 93.31 92 LEU A O 1
ATOM 715 N N . ASP A 1 93 ? -5.413 7.632 14.469 1.00 96.06 93 ASP A N 1
ATOM 716 C CA . ASP A 1 93 ? -4.104 7.205 14.961 1.00 96.06 93 ASP A CA 1
ATOM 717 C C . ASP A 1 93 ? -3.878 7.598 16.431 1.00 96.06 93 ASP A C 1
ATOM 719 O O . ASP A 1 93 ? -2.827 8.100 16.815 1.00 96.06 93 ASP A O 1
ATOM 723 N N . GLN A 1 94 ? -4.902 7.434 17.273 1.00 93.31 94 GLN A N 1
ATOM 724 C CA . GLN A 1 94 ? -4.812 7.650 18.716 1.00 93.31 94 GLN A CA 1
ATOM 725 C C . GLN A 1 94 ? -5.152 6.352 19.465 1.00 93.31 94 GLN A C 1
ATOM 727 O O . GLN A 1 94 ? -6.292 5.868 19.380 1.00 93.31 94 GLN A O 1
ATOM 732 N N . PRO A 1 95 ? -4.193 5.782 20.225 1.00 93.62 95 PRO A N 1
ATOM 733 C CA . PRO A 1 95 ? -2.801 6.239 20.400 1.00 93.62 95 PRO A CA 1
ATOM 734 C C . PRO A 1 95 ? -1.976 6.183 19.098 1.00 93.62 95 PRO A C 1
ATOM 736 O O . PRO A 1 95 ? -2.346 5.450 18.183 1.00 93.62 95 PRO A O 1
ATOM 739 N N . GLU A 1 96 ? -0.883 6.949 19.026 1.00 93.88 96 GLU A N 1
ATOM 740 C CA . GLU A 1 96 ? 0.002 6.997 17.846 1.00 93.88 96 GLU A CA 1
ATOM 741 C C . GLU A 1 96 ? 0.450 5.589 17.427 1.00 93.88 96 GLU A C 1
ATOM 743 O O . GLU A 1 96 ? 0.820 4.766 18.271 1.00 93.88 96 GLU A O 1
ATOM 748 N N . GLY A 1 97 ? 0.378 5.307 16.125 1.00 93.19 97 GLY A N 1
ATOM 749 C CA . GLY A 1 97 ? 0.655 3.993 15.544 1.00 93.19 97 GLY A CA 1
ATOM 750 C C . GLY A 1 97 ? -0.492 2.980 15.650 1.00 93.19 97 GLY A C 1
ATOM 751 O O . GLY A 1 97 ? -0.292 1.803 15.347 1.00 93.19 97 GLY A O 1
ATOM 752 N N . SER A 1 98 ? -1.689 3.386 16.086 1.00 95.44 98 SER A N 1
ATOM 753 C CA . SER A 1 98 ? -2.854 2.490 16.164 1.00 95.44 98 SER A CA 1
ATOM 754 C C . SER A 1 98 ? -3.689 2.428 14.886 1.00 95.44 98 SER A C 1
ATOM 756 O O . SER A 1 98 ? -4.495 1.506 14.750 1.00 95.44 98 SER A O 1
ATOM 758 N N . LEU A 1 99 ? -3.502 3.356 13.944 1.00 96.62 99 LEU A N 1
ATOM 759 C CA . LEU A 1 99 ? -4.294 3.407 12.718 1.00 96.62 99 LEU A CA 1
ATOM 760 C C . LEU A 1 99 ? -4.035 2.198 11.812 1.00 96.62 99 LEU A C 1
ATOM 762 O O . LEU A 1 99 ? -4.986 1.529 11.415 1.00 96.62 99 LEU A O 1
ATOM 766 N N . GLU A 1 100 ? -2.773 1.881 11.518 1.00 96.12 100 GLU A N 1
ATOM 767 C CA . GLU A 1 100 ? -2.424 0.775 10.612 1.00 96.12 100 GLU A CA 1
ATOM 768 C C . GLU A 1 100 ? -2.951 -0.592 11.117 1.00 96.12 100 GLU A C 1
ATOM 770 O O . GLU A 1 100 ? -3.645 -1.277 10.356 1.00 96.12 100 GLU A O 1
ATOM 775 N N . PRO A 1 101 ? -2.778 -0.974 12.405 1.00 96.50 101 PRO A N 1
ATOM 776 C CA . PRO A 1 101 ? -3.386 -2.194 12.946 1.00 96.50 101 PRO A CA 1
ATOM 777 C C . PRO A 1 101 ? -4.920 -2.221 12.885 1.00 96.50 101 PRO A C 1
ATOM 779 O O . PRO A 1 101 ? -5.504 -3.284 12.669 1.00 96.50 101 PRO A O 1
ATOM 782 N N . ARG A 1 102 ? -5.592 -1.072 13.066 1.00 95.94 102 ARG A N 1
ATOM 783 C CA . ARG A 1 102 ? -7.061 -0.979 12.975 1.00 95.94 102 ARG A CA 1
ATOM 784 C C . ARG A 1 102 ? -7.555 -1.197 11.548 1.00 95.94 102 ARG A C 1
ATOM 786 O O . ARG A 1 102 ? -8.512 -1.942 11.351 1.00 95.94 102 ARG A O 1
ATOM 793 N N . ILE A 1 103 ? -6.869 -0.618 10.562 1.0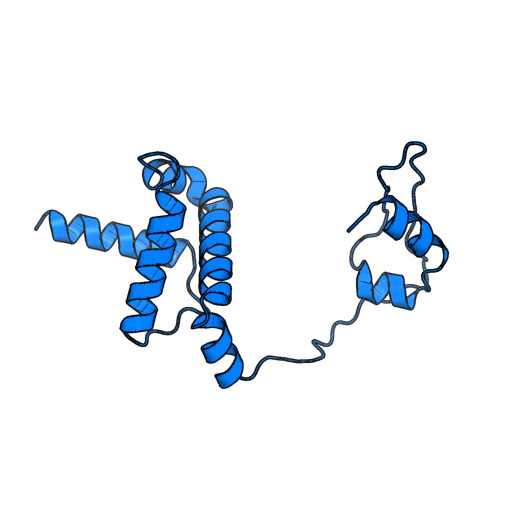0 97.31 103 ILE A N 1
ATOM 794 C CA . ILE A 1 103 ? -7.154 -0.854 9.140 1.00 97.31 103 ILE A CA 1
ATOM 795 C C . ILE A 1 103 ? -6.992 -2.342 8.818 1.00 97.31 103 ILE A C 1
ATOM 797 O O . ILE A 1 103 ? -7.881 -2.941 8.214 1.00 97.31 103 ILE A O 1
ATOM 801 N N . GLU A 1 104 ? -5.891 -2.965 9.253 1.00 96.06 104 GLU A N 1
ATOM 802 C CA . GLU A 1 104 ? -5.671 -4.400 9.043 1.00 96.06 104 GLU A CA 1
ATOM 803 C C . GLU A 1 104 ? -6.790 -5.247 9.661 1.00 96.06 104 GLU A C 1
ATOM 805 O O . GLU A 1 104 ? -7.325 -6.141 9.003 1.00 96.06 104 GLU A O 1
ATOM 810 N N . GLN A 1 105 ? -7.181 -4.955 10.904 1.00 95.44 105 GLN A N 1
ATOM 811 C CA . GLN A 1 105 ? -8.266 -5.664 11.577 1.00 95.44 105 GLN A CA 1
ATOM 812 C C . GLN A 1 105 ? -9.592 -5.533 10.818 1.00 95.44 105 GLN A C 1
ATOM 814 O O . GLN A 1 105 ? -10.286 -6.532 10.617 1.00 95.44 105 GLN A O 1
ATOM 819 N N . TRP A 1 106 ? -9.931 -4.331 10.363 1.00 96.06 106 TRP A N 1
ATOM 820 C CA . TRP A 1 106 ? -11.147 -4.086 9.593 1.00 96.06 106 TRP A CA 1
ATOM 821 C C . TRP A 1 106 ? -11.156 -4.846 8.257 1.00 96.06 106 TRP A C 1
ATOM 823 O O . TRP A 1 106 ? -12.147 -5.489 7.900 1.00 96.06 106 TRP A O 1
ATOM 833 N N . LEU A 1 107 ? -10.028 -4.868 7.541 1.00 95.31 107 LEU A N 1
ATOM 834 C CA . LEU A 1 107 ? -9.883 -5.658 6.315 1.00 95.31 107 LEU A CA 1
ATOM 835 C C . LEU A 1 107 ? -10.002 -7.168 6.580 1.00 95.31 107 LEU A C 1
ATOM 837 O O . LEU A 1 107 ? -10.646 -7.876 5.803 1.00 95.31 107 LEU A O 1
ATOM 841 N N . ARG A 1 108 ? -9.442 -7.670 7.691 1.00 94.38 108 ARG A N 1
ATOM 842 C CA . ARG A 1 108 ? -9.596 -9.077 8.107 1.00 94.38 108 ARG A CA 1
ATOM 843 C C . ARG A 1 108 ? -11.058 -9.437 8.342 1.00 94.38 108 ARG A C 1
ATOM 845 O O . ARG A 1 108 ? -11.515 -10.448 7.818 1.00 94.38 108 ARG A O 1
ATOM 852 N N . GLN A 1 109 ? -11.803 -8.589 9.048 1.00 94.19 109 GLN A N 1
ATOM 853 C CA . GLN A 1 109 ? -13.234 -8.799 9.284 1.00 94.19 109 GLN A CA 1
ATOM 854 C C . GLN A 1 109 ? -14.025 -8.856 7.968 1.00 94.19 109 GLN A C 1
ATOM 856 O O . GLN A 1 109 ? -14.903 -9.705 7.803 1.00 94.19 109 GLN A O 1
ATOM 861 N N . LYS A 1 110 ? -13.683 -8.006 6.991 1.00 93.19 110 LYS A N 1
ATOM 862 C CA . LYS A 1 110 ? -14.280 -8.059 5.648 1.00 93.19 110 LYS A CA 1
ATOM 863 C C . LYS A 1 110 ? -13.979 -9.374 4.928 1.00 93.19 110 LYS A C 1
ATOM 865 O O . LYS A 1 110 ? -14.899 -9.981 4.377 1.00 93.19 110 LYS A O 1
ATOM 870 N N . LEU A 1 111 ? -12.730 -9.838 4.969 1.00 90.94 111 LEU A N 1
ATOM 871 C CA . LEU A 1 111 ? -12.333 -11.122 4.383 1.00 90.94 111 LEU A CA 1
ATOM 872 C C . LEU A 1 111 ? -13.060 -12.306 5.033 1.00 90.94 111 LEU A C 1
ATOM 874 O O . LEU A 1 111 ? -13.570 -13.179 4.330 1.00 90.94 111 LEU A O 1
ATOM 878 N N . GLU A 1 112 ? -13.167 -12.320 6.362 1.00 91.81 112 GLU A N 1
ATOM 879 C CA . GLU A 1 112 ? -13.904 -13.344 7.114 1.00 91.81 112 GLU A CA 1
ATOM 880 C C . GLU A 1 112 ? -15.395 -13.362 6.742 1.00 91.81 112 GLU A C 1
ATOM 882 O O . GLU A 1 112 ? -15.992 -14.431 6.590 1.00 91.81 112 GLU A O 1
ATOM 887 N N . ALA A 1 113 ? -15.975 -12.187 6.484 1.00 92.06 113 ALA A N 1
ATOM 888 C CA . ALA A 1 113 ? -17.332 -12.026 5.967 1.00 92.06 113 ALA A CA 1
ATOM 889 C C . ALA A 1 113 ? -17.476 -12.337 4.460 1.00 92.06 113 ALA A C 1
ATOM 891 O O . ALA A 1 113 ? -18.551 -12.131 3.893 1.00 92.06 113 ALA A O 1
ATOM 892 N N . ARG A 1 114 ? -16.417 -12.835 3.800 1.00 88.12 114 ARG A N 1
ATOM 893 C CA . ARG A 1 114 ? -16.340 -13.093 2.348 1.00 88.12 114 ARG A CA 1
ATOM 894 C C . ARG A 1 114 ? -16.658 -11.865 1.490 1.00 88.12 114 ARG A C 1
ATOM 896 O O . ARG A 1 114 ? -17.157 -11.997 0.370 1.00 88.12 114 ARG A O 1
ATOM 903 N N . GLN A 1 115 ? -16.388 -10.673 2.014 1.00 89.00 115 GLN A N 1
ATOM 904 C CA . GLN A 1 115 ? -16.501 -9.435 1.258 1.00 89.00 115 GLN A CA 1
ATOM 905 C C . GLN A 1 115 ? -15.255 -9.237 0.397 1.00 89.00 115 GLN A C 1
ATOM 907 O O . GLN A 1 115 ? -14.134 -9.549 0.797 1.00 89.00 115 GLN A O 1
ATOM 912 N N . ARG A 1 116 ? -15.477 -8.685 -0.793 1.00 85.75 116 ARG A N 1
ATOM 913 C CA . ARG A 1 116 ? -14.431 -8.267 -1.722 1.00 85.75 116 ARG A CA 1
ATOM 914 C C . ARG A 1 116 ? -13.754 -6.993 -1.201 1.00 85.75 116 ARG A C 1
ATOM 916 O O . ARG A 1 116 ? -14.448 -6.042 -0.841 1.00 85.75 116 ARG A O 1
ATOM 923 N N . ILE A 1 117 ? -12.422 -6.998 -1.120 1.00 89.75 117 ILE A N 1
ATOM 924 C CA . ILE A 1 117 ? 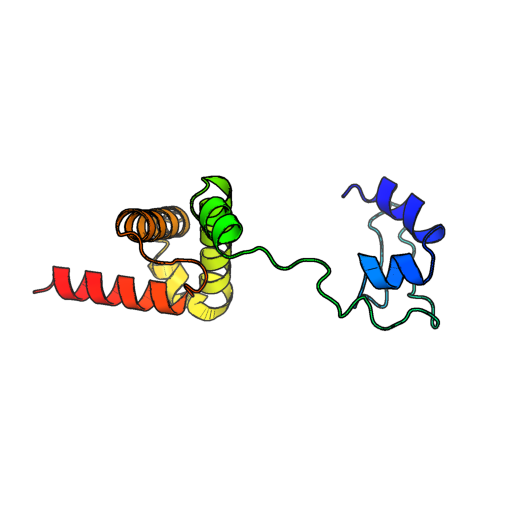-11.617 -5.899 -0.549 1.00 89.75 117 ILE A CA 1
ATOM 925 C C . ILE A 1 117 ? -10.758 -5.168 -1.591 1.00 89.75 117 ILE A C 1
ATOM 927 O O . ILE A 1 117 ? -10.149 -4.155 -1.274 1.00 89.75 117 ILE A O 1
ATOM 931 N N . GLU A 1 118 ? -10.735 -5.627 -2.846 1.00 83.94 118 GLU A N 1
ATOM 932 C CA . GLU A 1 118 ? -9.860 -5.109 -3.909 1.00 83.94 118 GLU A CA 1
ATOM 933 C C . GLU A 1 118 ? -10.115 -3.647 -4.308 1.00 83.94 118 GLU A C 1
ATOM 935 O O . GLU A 1 118 ? -9.282 -3.034 -4.969 1.00 83.94 118 GLU A O 1
ATOM 940 N N . LYS A 1 119 ? -11.286 -3.105 -3.962 1.00 85.19 119 LYS A N 1
ATOM 941 C CA . LYS A 1 119 ? -11.752 -1.763 -4.354 1.00 85.19 119 LYS A CA 1
ATOM 942 C C . LYS A 1 119 ? -12.041 -0.856 -3.165 1.00 85.19 119 LYS A C 1
ATOM 944 O O . LYS A 1 119 ? -12.676 0.178 -3.329 1.00 85.19 119 LYS A O 1
ATOM 949 N N . VAL A 1 120 ? -11.627 -1.272 -1.976 1.00 91.06 120 VAL A N 1
ATOM 950 C CA . VAL A 1 120 ? -11.841 -0.489 -0.766 1.00 91.06 120 VAL A CA 1
ATOM 951 C C . VAL A 1 120 ? -10.914 0.724 -0.785 1.00 91.06 120 VAL A C 1
ATOM 953 O O . VAL A 1 120 ? -9.723 0.589 -1.055 1.00 91.06 120 VAL A O 1
ATOM 956 N N . SER A 1 121 ? -11.476 1.897 -0.506 1.00 92.00 121 SER A N 1
ATOM 957 C CA . SER A 1 121 ? -10.772 3.180 -0.419 1.00 92.00 121 SER A CA 1
ATOM 958 C C . SER A 1 121 ? -10.653 3.672 1.027 1.00 92.00 121 SER A C 1
ATOM 960 O O . SER A 1 121 ? -11.362 3.186 1.917 1.00 92.00 121 SER A O 1
ATOM 962 N N . GLY A 1 122 ? -9.806 4.680 1.278 1.00 92.50 122 GLY A N 1
ATOM 963 C CA . GLY A 1 122 ? -9.752 5.346 2.579 1.00 92.50 122 GLY A CA 1
ATOM 964 C C . GLY A 1 122 ? -11.106 5.937 2.975 1.00 92.50 122 GLY A C 1
ATOM 965 O O . GLY A 1 122 ? -11.503 5.851 4.135 1.00 92.50 122 GLY A O 1
ATOM 966 N N . GLN A 1 123 ? -11.886 6.437 2.014 1.00 93.44 123 GLN A N 1
ATOM 967 C CA . GLN A 1 123 ? -13.226 6.960 2.280 1.00 93.44 123 GLN A CA 1
ATOM 968 C C . GLN A 1 123 ? -14.209 5.876 2.751 1.00 93.44 123 GLN A C 1
ATOM 970 O O . GLN A 1 123 ? -14.994 6.129 3.666 1.00 93.44 123 GLN A O 1
ATOM 975 N N . ASP A 1 124 ? -14.136 4.662 2.197 1.00 94.38 124 ASP A N 1
ATOM 976 C CA . ASP A 1 124 ? -14.941 3.527 2.674 1.00 94.38 124 ASP A CA 1
ATOM 977 C C . ASP A 1 124 ? -14.595 3.158 4.122 1.00 94.38 124 ASP A C 1
ATOM 979 O O . ASP A 1 124 ? -15.482 2.825 4.912 1.00 94.38 124 ASP A O 1
ATOM 983 N N . TYR A 1 125 ? -13.309 3.237 4.481 1.00 95.69 125 TYR A N 1
ATOM 984 C CA . TYR A 1 125 ? -12.861 3.019 5.854 1.00 95.69 125 TYR A CA 1
ATOM 985 C C . TYR A 1 125 ? -13.408 4.090 6.800 1.00 95.69 125 TYR A C 1
ATOM 987 O O . TYR A 1 125 ? -13.971 3.757 7.841 1.00 95.69 125 TYR A O 1
ATOM 995 N N . LEU A 1 126 ? -13.314 5.369 6.429 1.00 94.81 126 LEU A N 1
ATOM 996 C CA . LEU A 1 126 ? -13.831 6.465 7.253 1.00 94.81 126 LEU A CA 1
ATOM 997 C C . LEU A 1 126 ? -15.338 6.347 7.496 1.00 94.81 126 LEU A C 1
ATOM 999 O O . LEU A 1 126 ? -15.783 6.499 8.633 1.00 94.81 126 LEU A O 1
ATOM 1003 N N . LEU A 1 127 ? -16.108 6.006 6.458 1.00 94.25 127 LEU A N 1
ATOM 1004 C CA . LEU A 1 127 ? -17.547 5.766 6.583 1.00 94.25 127 LEU A CA 1
ATOM 1005 C C . LEU A 1 127 ? -17.852 4.614 7.549 1.00 94.25 127 LEU A C 1
ATOM 1007 O O . LEU A 1 127 ? -18.778 4.720 8.351 1.00 94.25 127 LEU A O 1
ATOM 1011 N N . ALA A 1 128 ? -17.072 3.531 7.508 1.00 93.12 128 ALA A N 1
ATOM 1012 C CA . ALA A 1 128 ? -17.233 2.425 8.449 1.00 93.12 128 ALA A CA 1
ATOM 1013 C C . ALA A 1 128 ? -16.947 2.857 9.898 1.00 93.12 128 ALA A C 1
ATOM 1015 O O . ALA A 1 128 ? -17.730 2.542 10.793 1.00 93.12 128 ALA A O 1
ATOM 1016 N N . MET A 1 129 ? -15.884 3.635 10.126 1.00 92.94 129 MET A N 1
ATOM 1017 C CA . MET A 1 129 ? -15.533 4.135 11.463 1.00 92.94 129 MET A CA 1
ATOM 1018 C C . MET A 1 129 ? -16.583 5.105 12.026 1.00 92.94 129 MET A C 1
ATOM 1020 O O . MET A 1 129 ? -16.848 5.115 13.230 1.00 92.94 129 MET A O 1
ATOM 1024 N N . GLU A 1 130 ? -17.210 5.921 11.174 1.00 89.56 130 GLU A N 1
ATOM 1025 C CA . GLU A 1 130 ? -18.321 6.789 11.581 1.00 89.56 130 GLU A CA 1
ATOM 1026 C C . GLU A 1 130 ? -19.552 5.976 11.999 1.00 89.56 130 GLU A C 1
ATOM 1028 O O . GLU A 1 130 ? -20.129 6.243 13.055 1.00 89.56 130 GLU A O 1
ATOM 1033 N N . GLN A 1 131 ? -19.910 4.947 11.226 1.00 89.00 131 GLN A N 1
ATOM 1034 C CA . GLN A 1 131 ? -21.047 4.070 11.527 1.00 89.00 131 GLN A CA 1
ATOM 1035 C C . GLN A 1 131 ? -20.864 3.299 12.840 1.00 89.00 131 GLN A C 1
ATOM 1037 O O . GLN A 1 131 ? -21.808 3.200 13.624 1.00 89.00 131 GLN A O 1
ATOM 1042 N N . GLU A 1 132 ? -19.662 2.785 13.110 1.00 84.56 132 GLU A N 1
ATOM 1043 C CA . GLU A 1 132 ? -19.345 2.114 14.379 1.00 84.56 132 GLU A CA 1
ATOM 1044 C C . GLU A 1 132 ? -19.530 3.065 15.571 1.00 84.56 132 GLU A C 1
ATOM 1046 O O . GLU A 1 132 ? -20.186 2.727 16.558 1.00 84.56 132 GLU A O 1
ATOM 1051 N N . LYS A 1 133 ? -19.054 4.308 15.442 1.00 81.88 133 LYS A N 1
ATOM 1052 C CA . LYS A 1 133 ? -19.172 5.336 16.485 1.00 81.88 133 LYS A CA 1
ATOM 1053 C C . LYS A 1 133 ? -20.614 5.776 16.750 1.00 81.88 133 LYS A C 1
ATOM 1055 O O . LYS A 1 133 ? -20.924 6.223 17.856 1.00 81.88 133 LYS A O 1
ATOM 1060 N N . GLU A 1 134 ? -21.486 5.733 15.745 1.00 78.50 134 GLU A N 1
ATOM 1061 C CA . GLU A 1 134 ? -22.916 6.014 15.916 1.00 78.50 134 GLU A CA 1
ATOM 1062 C C . GLU A 1 134 ? -23.646 4.863 16.614 1.00 78.50 134 GLU A C 1
ATOM 1064 O O . GLU A 1 134 ? -24.491 5.119 17.472 1.00 78.50 134 GLU A O 1
ATOM 1069 N N . GLN A 1 135 ? -23.282 3.613 16.316 1.00 73.88 135 GLN A N 1
ATOM 1070 C CA . GLN A 1 135 ? -23.863 2.432 16.963 1.00 73.88 135 GLN A CA 1
ATOM 1071 C C . GLN A 1 135 ? -23.486 2.322 18.444 1.00 73.88 135 GLN A C 1
ATOM 1073 O O . GLN A 1 135 ? -24.320 1.928 19.249 1.00 73.88 135 GLN A O 1
ATOM 1078 N N . GLU A 1 136 ? -22.276 2.731 18.834 1.00 71.69 136 GLU A N 1
ATOM 1079 C CA . GLU A 1 136 ? -21.858 2.766 20.246 1.00 71.69 136 GLU A CA 1
ATOM 1080 C C . GLU A 1 136 ? -22.608 3.809 21.096 1.00 71.69 136 GLU A C 1
ATOM 1082 O O . GLU A 1 136 ? -22.547 3.772 22.327 1.00 71.69 136 GLU A O 1
ATOM 1087 N N . LYS A 1 137 ? -23.293 4.766 20.460 1.00 65.06 137 LYS A N 1
ATOM 1088 C CA . LYS A 1 137 ? -24.036 5.840 21.140 1.00 65.06 137 LYS A CA 1
ATOM 1089 C C . LYS A 1 137 ? -25.538 5.571 21.274 1.00 65.06 137 LYS A C 1
ATOM 1091 O O . LYS A 1 137 ? -26.203 6.362 21.948 1.00 65.06 137 LYS A O 1
ATOM 1096 N N . ALA A 1 138 ? -26.061 4.542 20.607 1.00 57.09 138 ALA A N 1
ATOM 1097 C CA . ALA A 1 138 ? -27.476 4.162 20.604 1.00 57.09 138 ALA A CA 1
ATOM 1098 C C . ALA A 1 138 ? -27.788 3.136 21.704 1.00 57.09 138 ALA A C 1
ATOM 1100 O O . ALA A 1 138 ? -28.898 3.232 22.277 1.00 57.09 138 ALA A O 1
#

Solvent-accessible surface area (backbone atoms only — not comparable to full-atom values): 8207 Å² total; per-residue (Å²): 131,61,52,70,62,51,60,66,44,58,85,72,53,48,48,63,50,46,17,67,76,39,58,88,62,57,67,46,72,46,86,46,103,71,67,54,83,44,70,58,59,90,81,35,60,83,39,78,83,68,74,93,71,76,79,51,69,72,57,48,53,55,41,51,73,30,78,63,38,40,50,53,53,27,50,53,37,46,50,46,23,50,75,78,37,41,76,58,38,61,60,56,24,62,62,81,81,41,37,54,61,50,48,41,51,52,51,50,54,35,50,77,70,71,46,88,64,94,80,70,48,41,66,58,51,51,54,49,55,52,53,54,59,52,59,77,72,108

Radius of gyration: 21.18 Å; Cα contacts (8 Å, |Δi|>4): 102; chains: 1; bounding box: 58×32×51 Å

Organism: NCBI:txid1379677